Protein AF-A0A7Z9MLX8-F1 (afdb_monomer)

Radius of gyration: 16.63 Å; Cα contacts (8 Å, |Δi|>4): 179; chains: 1; bounding box: 43×39×47 Å

Secondary structure (DSSP, 8-state):
-------PPPTT-TT---S--SS--TTEEEEETTS-TT--TT--EEEETTEEEE--TT-SS-TT--EEEEESS--SS----------S-PPTT--GGGTTEEEEEESPPPGGGS-TT--S-SSEEEEEE---SSSPPP-

Structure (mmCIF, N/CA/C/O backbone):
data_AF-A0A7Z9MLX8-F1
#
_entry.id   AF-A0A7Z9MLX8-F1
#
loop_
_atom_site.group_PDB
_atom_site.id
_atom_site.type_symbol
_atom_site.label_atom_id
_atom_site.label_alt_id
_atom_site.label_comp_id
_atom_site.label_asym_id
_atom_site.label_entity_id
_atom_site.label_seq_id
_atom_site.pdbx_PDB_ins_code
_atom_site.Cartn_x
_atom_site.Cartn_y
_atom_site.Cartn_z
_atom_site.occupancy
_atom_site.B_iso_or_equiv
_atom_site.auth_seq_id
_atom_site.auth_comp_id
_atom_site.auth_asym_id
_atom_site.auth_atom_id
_atom_site.pdbx_PDB_model_num
ATOM 1 N N . MET A 1 1 ? -28.981 5.976 -17.466 1.00 34.69 1 MET A N 1
ATOM 2 C CA . MET A 1 1 ? -28.708 4.598 -17.919 1.00 34.69 1 MET A CA 1
ATOM 3 C C . MET A 1 1 ? -27.547 4.695 -18.892 1.00 34.69 1 MET A C 1
ATOM 5 O O . MET A 1 1 ? -27.720 5.277 -19.951 1.00 34.69 1 MET A O 1
ATOM 9 N N . MET A 1 2 ? -26.352 4.289 -18.472 1.00 27.45 2 MET A N 1
ATOM 10 C CA . MET A 1 2 ? -25.126 4.367 -19.269 1.00 27.45 2 MET A CA 1
ATOM 11 C C . MET A 1 2 ? -24.336 3.101 -18.940 1.00 27.45 2 MET A C 1
ATOM 13 O O . MET A 1 2 ? -24.029 2.859 -17.776 1.00 27.45 2 MET A O 1
ATOM 17 N N . GLN A 1 3 ? -24.147 2.245 -19.940 1.00 37.12 3 GLN A N 1
ATOM 18 C CA . GLN A 1 3 ? -23.279 1.073 -19.862 1.00 37.12 3 GLN A CA 1
ATOM 19 C C . GLN A 1 3 ? -21.846 1.529 -20.127 1.00 37.12 3 GLN A C 1
ATOM 21 O O . GLN A 1 3 ? -21.617 2.292 -21.065 1.00 37.12 3 GLN A O 1
ATOM 26 N N . LEU A 1 4 ? -20.895 1.041 -19.333 1.00 35.72 4 LEU A N 1
ATOM 27 C CA . LEU A 1 4 ? -19.475 1.111 -19.657 1.00 35.72 4 LEU A CA 1
ATOM 28 C C . LEU A 1 4 ? -18.983 -0.310 -19.921 1.00 35.72 4 LEU A C 1
ATOM 30 O O . LEU A 1 4 ? -19.155 -1.209 -19.100 1.00 35.72 4 LEU A O 1
ATOM 34 N N . SER A 1 5 ? -18.459 -0.485 -21.131 1.00 47.09 5 SER A N 1
ATOM 35 C CA . SER A 1 5 ? -17.775 -1.680 -21.612 1.00 47.09 5 SER A CA 1
ATOM 36 C C . SER A 1 5 ? -16.341 -1.686 -21.093 1.00 47.09 5 SER A C 1
ATOM 38 O O . SER A 1 5 ? -15.740 -0.623 -20.950 1.00 47.09 5 SER A O 1
ATOM 40 N N . SER A 1 6 ? -15.785 -2.880 -20.887 1.00 47.84 6 SER A N 1
ATOM 41 C CA . SER A 1 6 ? -14.347 -3.089 -20.722 1.00 47.84 6 SER A CA 1
ATOM 42 C C . SER A 1 6 ? -13.594 -2.448 -21.887 1.00 47.84 6 SER A C 1
ATOM 44 O O . SER A 1 6 ? -13.893 -2.742 -23.051 1.00 47.84 6 SER A O 1
ATOM 46 N N . THR A 1 7 ? -12.625 -1.593 -21.591 1.00 48.12 7 THR A N 1
ATOM 47 C CA . THR A 1 7 ? -11.626 -1.147 -22.558 1.00 48.12 7 THR A CA 1
ATOM 48 C C . THR A 1 7 ? -10.742 -2.346 -22.897 1.00 48.12 7 THR A C 1
ATOM 50 O O . THR A 1 7 ? -9.957 -2.803 -22.072 1.00 48.12 7 THR A O 1
ATOM 53 N N . MET A 1 8 ? -10.909 -2.903 -24.098 1.00 50.41 8 MET A N 1
ATOM 54 C CA . MET A 1 8 ? -9.878 -3.741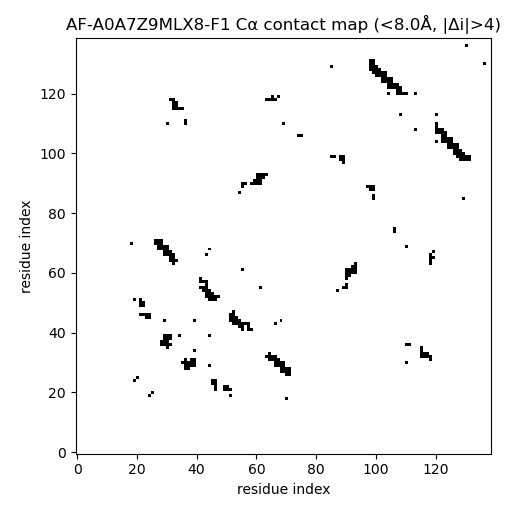 -24.707 1.00 50.41 8 MET A CA 1
ATOM 55 C C . MET A 1 8 ? -8.801 -2.795 -25.235 1.00 50.41 8 MET A C 1
ATOM 57 O O . MET A 1 8 ? -9.098 -1.960 -26.090 1.00 50.41 8 MET A O 1
ATOM 61 N N . LEU A 1 9 ? -7.589 -2.896 -24.688 1.00 50.41 9 LEU A N 1
ATOM 62 C CA . LEU A 1 9 ? -6.418 -2.164 -25.172 1.00 50.41 9 LEU A CA 1
ATOM 63 C C . LEU A 1 9 ? -6.183 -2.529 -26.648 1.00 50.41 9 LEU A C 1
ATOM 65 O O . LEU A 1 9 ? -6.275 -3.699 -27.031 1.00 50.41 9 LEU A O 1
ATOM 69 N N . SER A 1 10 ? -5.975 -1.517 -27.491 1.00 45.84 10 SER A N 1
ATOM 70 C CA . SER A 1 10 ? -5.737 -1.690 -28.926 1.00 45.84 10 SER A CA 1
ATOM 71 C C . SER A 1 10 ? -4.317 -2.206 -29.200 1.00 45.84 10 SER A C 1
ATOM 73 O O . SER A 1 10 ? -3.411 -1.870 -28.443 1.00 45.84 10 SER A O 1
ATOM 75 N N . PRO A 1 11 ? -4.080 -2.954 -30.294 1.00 46.84 11 PRO A N 1
ATOM 76 C CA . PRO A 1 11 ? -2.852 -3.731 -30.522 1.00 46.84 11 PRO A CA 1
ATOM 77 C C . PRO A 1 11 ? -1.599 -2.912 -30.901 1.00 46.84 11 PRO A C 1
ATOM 79 O O . PRO A 1 11 ? -0.682 -3.476 -31.479 1.00 46.84 11 PRO A O 1
ATOM 82 N N . ASP A 1 12 ? -1.571 -1.608 -30.610 1.00 53.16 12 ASP A N 1
ATOM 83 C CA . ASP A 1 12 ? -0.445 -0.696 -30.882 1.00 53.16 12 ASP A CA 1
ATOM 84 C C . ASP A 1 12 ? 0.202 -0.154 -29.571 1.00 53.16 12 ASP A C 1
ATOM 86 O O . ASP A 1 12 ? 0.971 0.805 -29.602 1.00 53.16 12 ASP A O 1
ATOM 90 N N . GLU A 1 13 ? -0.100 -0.747 -28.403 1.00 58.66 13 GLU A N 1
ATOM 91 C CA . GLU A 1 13 ? 0.437 -0.391 -27.066 1.00 58.66 13 GLU A CA 1
ATOM 92 C C . GLU A 1 13 ? 1.388 -1.476 -26.500 1.00 58.66 13 GLU A C 1
ATOM 94 O O . GLU A 1 13 ? 1.265 -1.903 -25.352 1.00 58.66 13 GLU A O 1
ATOM 99 N N . ASP A 1 14 ? 2.325 -1.949 -27.322 1.00 60.06 14 ASP A N 1
ATOM 100 C CA . ASP A 1 14 ? 3.034 -3.241 -27.204 1.00 60.06 14 ASP A CA 1
ATOM 101 C C . ASP A 1 14 ? 3.863 -3.558 -25.927 1.00 60.06 14 ASP A C 1
ATOM 103 O O . ASP A 1 14 ? 4.397 -4.660 -25.845 1.00 60.06 14 ASP A O 1
ATOM 107 N N . ASP A 1 15 ? 3.947 -2.706 -24.897 1.00 83.44 15 ASP A N 1
ATOM 108 C CA . ASP A 1 15 ? 4.813 -2.959 -23.719 1.00 83.44 15 ASP A CA 1
ATOM 109 C C . ASP A 1 15 ? 4.133 -2.820 -22.335 1.00 83.44 15 ASP A C 1
ATOM 111 O O . ASP A 1 15 ? 4.798 -2.955 -21.301 1.00 83.44 15 ASP A O 1
ATOM 115 N N . TRP A 1 16 ? 2.819 -2.570 -22.252 1.00 92.06 16 TRP A N 1
ATOM 116 C CA . TRP A 1 16 ? 2.139 -2.496 -20.949 1.00 92.06 16 TRP A CA 1
ATOM 117 C C . TRP A 1 16 ? 1.788 -3.881 -20.399 1.00 92.06 16 TRP A C 1
ATOM 119 O O . TRP A 1 16 ? 1.087 -4.667 -21.033 1.00 92.06 16 TRP A O 1
ATOM 129 N N . ILE A 1 17 ? 2.201 -4.150 -19.158 1.00 92.94 17 ILE A N 1
ATOM 130 C CA . ILE A 1 17 ? 1.760 -5.321 -18.394 1.00 92.94 17 ILE A CA 1
ATOM 131 C C . ILE A 1 17 ? 0.735 -4.913 -17.336 1.00 92.94 17 ILE A C 1
ATOM 133 O O . ILE A 1 17 ? 0.917 -3.940 -16.601 1.00 92.94 17 ILE A O 1
ATOM 137 N N . ALA A 1 18 ? -0.351 -5.676 -17.231 1.00 94.06 18 ALA A N 1
ATOM 138 C CA . ALA A 1 18 ? -1.321 -5.494 -16.162 1.00 94.06 18 ALA A CA 1
ATOM 139 C C . ALA A 1 18 ? -0.784 -6.123 -14.867 1.00 94.06 18 ALA A C 1
ATOM 141 O O . ALA A 1 18 ? -0.649 -7.341 -14.781 1.00 94.06 18 ALA A O 1
ATOM 142 N N . LEU A 1 19 ? -0.498 -5.297 -13.856 1.00 96.44 19 LEU A N 1
ATOM 143 C CA . LEU A 1 19 ? -0.062 -5.783 -12.536 1.00 96.44 19 LEU A CA 1
ATOM 144 C C . LEU A 1 19 ? -1.226 -6.343 -11.703 1.00 96.44 19 LEU A C 1
ATOM 146 O O . LEU A 1 19 ? -1.036 -7.195 -10.839 1.00 96.44 19 LEU A O 1
ATOM 150 N N . PHE A 1 20 ? -2.444 -5.859 -11.943 1.00 97.56 20 PHE A N 1
ATOM 151 C CA . PHE A 1 20 ? -3.649 -6.329 -11.270 1.00 97.56 20 PHE A CA 1
ATOM 152 C C . PHE A 1 20 ? -4.582 -6.999 -12.278 1.00 97.56 20 PHE A C 1
ATOM 154 O O . PHE A 1 20 ? -4.881 -6.436 -13.329 1.00 97.56 20 PHE A O 1
ATOM 161 N N . ASN A 1 21 ? -5.038 -8.207 -11.948 1.00 96.75 21 ASN A N 1
ATOM 162 C CA . ASN A 1 21 ? -5.833 -9.045 -12.847 1.00 96.75 21 ASN A CA 1
ATOM 163 C C . ASN A 1 21 ? -7.341 -8.729 -12.821 1.00 96.75 21 ASN A C 1
ATOM 165 O O . ASN A 1 21 ? -8.087 -9.266 -13.638 1.00 96.75 21 ASN A O 1
ATOM 169 N N . GLY A 1 22 ? -7.802 -7.878 -11.897 1.00 96.75 22 GLY A N 1
ATOM 170 C CA . GLY A 1 22 ? -9.216 -7.527 -11.764 1.00 96.75 22 GLY A CA 1
ATOM 171 C C . GLY A 1 22 ? -10.081 -8.571 -11.050 1.00 96.75 22 GLY A C 1
ATOM 172 O O . GLY A 1 22 ? -11.286 -8.363 -10.945 1.00 96.75 22 GLY A O 1
ATOM 173 N N . SER A 1 23 ? -9.525 -9.680 -10.558 1.00 97.75 23 SER A N 1
ATOM 174 C CA . SER A 1 23 ? -10.288 -10.759 -9.911 1.00 97.75 23 SER A CA 1
ATOM 175 C C . SER A 1 23 ? -9.848 -11.052 -8.484 1.00 97.75 23 SER A C 1
ATOM 177 O O . SER A 1 23 ? -10.692 -11.324 -7.633 1.00 97.75 23 SER A O 1
ATOM 179 N N . ASP A 1 24 ? -8.548 -11.001 -8.213 1.00 98.12 24 ASP A N 1
ATOM 180 C CA . ASP A 1 24 ? -7.966 -11.409 -6.939 1.00 98.12 24 ASP A CA 1
ATOM 181 C C . ASP A 1 24 ? -6.579 -10.781 -6.727 1.00 98.12 24 ASP A C 1
ATOM 183 O O . ASP A 1 24 ? -6.080 -10.011 -7.543 1.00 98.12 24 ASP A O 1
ATOM 187 N N . LEU A 1 25 ? -5.957 -11.098 -5.593 1.00 98.19 25 LEU A N 1
ATOM 188 C CA . LEU A 1 25 ? -4.643 -10.588 -5.207 1.00 98.19 25 LEU A CA 1
ATOM 189 C C . LEU A 1 25 ? -3.497 -11.528 -5.619 1.00 98.19 25 LEU A C 1
ATOM 191 O O . LEU A 1 25 ? -2.434 -11.507 -5.006 1.00 98.19 25 LEU A O 1
ATOM 195 N N . THR A 1 26 ? -3.678 -12.378 -6.636 1.00 98.12 26 THR A N 1
ATOM 196 C CA . THR A 1 26 ? -2.582 -13.222 -7.136 1.00 98.12 26 THR A CA 1
ATOM 197 C C . THR A 1 26 ? -1.410 -12.346 -7.575 1.00 98.12 26 THR A C 1
ATOM 199 O O . THR A 1 26 ? -1.580 -11.413 -8.355 1.00 98.12 26 THR A O 1
ATOM 202 N N . GLY A 1 27 ? -0.211 -12.653 -7.072 1.00 97.50 27 GLY A N 1
ATOM 203 C CA . GLY A 1 27 ? 0.988 -11.844 -7.311 1.00 97.50 27 GLY A CA 1
ATOM 204 C C . GLY A 1 27 ? 1.140 -10.650 -6.365 1.00 97.50 27 GLY A C 1
ATOM 205 O O . GLY A 1 27 ? 2.078 -9.878 -6.534 1.00 97.50 27 GLY A O 1
ATOM 206 N N . TRP A 1 28 ? 0.268 -10.512 -5.364 1.00 98.62 28 TRP A N 1
ATOM 207 C CA . TRP A 1 28 ? 0.340 -9.466 -4.352 1.00 98.62 28 TRP A CA 1
ATOM 208 C C . TRP A 1 28 ? 0.459 -10.059 -2.946 1.00 98.62 28 TRP A C 1
ATOM 210 O O . TRP A 1 28 ? -0.239 -11.010 -2.599 1.00 98.62 28 TRP A O 1
ATOM 220 N N . THR A 1 29 ? 1.322 -9.471 -2.120 1.00 98.69 29 THR A N 1
ATOM 221 C CA . THR A 1 29 ? 1.567 -9.919 -0.743 1.00 98.69 29 THR A CA 1
ATOM 222 C C . THR A 1 29 ? 1.342 -8.767 0.233 1.00 98.69 29 THR A C 1
ATOM 224 O O . THR A 1 29 ? 2.044 -7.753 0.136 1.00 98.69 29 THR A O 1
ATOM 227 N N . PRO A 1 30 ? 0.405 -8.889 1.189 1.00 98.56 30 PRO A N 1
ATOM 228 C CA . PRO A 1 30 ? 0.214 -7.872 2.212 1.00 98.56 30 PRO A CA 1
ATOM 229 C C . PRO A 1 30 ? 1.339 -7.914 3.249 1.00 98.56 30 PRO A C 1
ATOM 231 O O . PRO A 1 30 ? 1.804 -8.977 3.660 1.00 98.56 30 PRO A O 1
ATOM 234 N N . LYS A 1 31 ? 1.753 -6.740 3.716 1.00 98.56 31 LYS A N 1
ATOM 235 C CA . LYS A 1 31 ? 2.559 -6.553 4.920 1.00 98.56 31 LYS A CA 1
ATOM 236 C C . LYS A 1 31 ? 1.890 -5.485 5.769 1.00 98.56 31 LYS A C 1
ATOM 238 O O . LYS A 1 31 ? 1.907 -4.307 5.422 1.00 98.56 31 LYS A O 1
ATOM 243 N N . ILE A 1 32 ? 1.334 -5.909 6.896 1.00 98.62 32 ILE A N 1
ATOM 244 C CA . ILE A 1 32 ? 0.703 -5.019 7.870 1.00 98.62 32 ILE A CA 1
ATOM 245 C C . ILE A 1 32 ? 1.568 -5.000 9.124 1.00 98.62 32 ILE A C 1
ATOM 247 O O . ILE A 1 32 ? 2.099 -6.035 9.544 1.00 98.62 32 ILE A O 1
ATOM 251 N N . ARG A 1 33 ? 1.760 -3.824 9.719 1.00 98.25 33 ARG A N 1
ATOM 252 C CA . ARG A 1 33 ? 2.462 -3.700 10.999 1.00 98.25 33 ARG A CA 1
ATOM 253 C C . ARG A 1 33 ? 1.826 -4.610 12.058 1.00 98.25 33 ARG A C 1
ATOM 255 O O . ARG A 1 33 ? 0.601 -4.667 12.183 1.00 98.25 33 ARG A O 1
ATOM 262 N N . GLY A 1 34 ? 2.658 -5.340 12.795 1.00 97.94 34 GLY A N 1
ATOM 263 C CA . GLY A 1 34 ? 2.229 -6.266 13.844 1.00 97.94 34 GLY A CA 1
ATOM 264 C C . GLY A 1 34 ? 1.661 -7.600 13.345 1.00 97.94 34 GLY A C 1
ATOM 265 O O . GLY A 1 34 ? 1.233 -8.400 14.169 1.00 97.94 34 GLY A O 1
ATOM 266 N N . ASN A 1 35 ? 1.661 -7.854 12.031 1.00 98.19 35 ASN A N 1
ATOM 267 C CA . ASN A 1 35 ? 1.239 -9.124 11.429 1.00 98.19 35 ASN A CA 1
ATOM 268 C C . ASN A 1 35 ? 2.393 -9.751 10.633 1.00 98.19 35 ASN A C 1
ATOM 270 O O . ASN A 1 35 ? 3.278 -9.034 10.127 1.00 98.19 35 ASN A O 1
ATOM 274 N N . GLU A 1 36 ? 2.390 -11.083 10.522 1.00 98.44 36 GLU A N 1
ATOM 275 C CA . GLU A 1 36 ? 3.370 -11.791 9.698 1.00 98.44 36 GLU A CA 1
ATOM 276 C C . GLU A 1 36 ? 3.206 -11.419 8.213 1.00 98.44 36 GLU A C 1
ATOM 278 O O . GLU A 1 36 ? 2.175 -10.904 7.772 1.00 98.44 36 GLU A O 1
ATOM 283 N N . LEU A 1 37 ? 4.260 -11.617 7.417 1.00 98.50 37 LEU A N 1
ATOM 284 C CA . LEU A 1 37 ? 4.198 -11.326 5.986 1.00 98.50 37 LEU A CA 1
ATOM 285 C C . LEU A 1 37 ? 3.159 -12.230 5.309 1.00 98.50 37 LEU A C 1
ATOM 287 O O . LEU A 1 37 ? 3.224 -13.449 5.436 1.00 98.50 37 LEU A O 1
ATOM 291 N N . GLY A 1 38 ? 2.245 -11.634 4.547 1.00 98.44 38 GLY A N 1
ATOM 292 C CA . GLY A 1 38 ? 1.153 -12.344 3.887 1.00 98.44 38 GLY A CA 1
ATOM 293 C C . GLY A 1 38 ? -0.136 -12.420 4.708 1.00 98.44 38 GLY A C 1
ATOM 294 O O . GLY A 1 38 ? -1.162 -12.815 4.160 1.00 98.44 38 GLY A O 1
ATOM 295 N N . GLU A 1 39 ? -0.124 -12.006 5.977 1.00 98.50 39 GLU A N 1
ATOM 296 C CA . GLU A 1 39 ? -1.324 -11.989 6.811 1.00 98.50 39 GLU A CA 1
ATOM 297 C C . GLU A 1 39 ? -2.094 -10.668 6.690 1.00 98.50 39 GLU A C 1
ATOM 299 O O . GLU A 1 39 ? -1.549 -9.578 6.880 1.00 98.50 39 GLU A O 1
ATOM 304 N N . ASP A 1 40 ? -3.395 -10.783 6.420 1.00 98.25 40 ASP A N 1
ATOM 305 C CA . ASP A 1 40 ? -4.350 -9.673 6.421 1.00 98.25 40 ASP A CA 1
ATOM 306 C C . ASP A 1 40 ? -5.674 -10.096 7.088 1.00 98.25 40 ASP A C 1
ATOM 308 O O . ASP A 1 40 ? -6.680 -10.331 6.413 1.00 98.25 40 ASP A O 1
ATOM 312 N N . PRO A 1 41 ? -5.695 -10.249 8.426 1.00 96.69 41 PRO A N 1
ATOM 313 C CA . PRO A 1 41 ? -6.876 -10.736 9.142 1.00 96.69 41 PRO A CA 1
ATOM 314 C C . PRO A 1 41 ? -8.060 -9.761 9.091 1.00 96.69 41 PRO A C 1
ATOM 316 O O . PRO A 1 41 ? -9.201 -10.174 9.292 1.00 96.69 41 PRO A O 1
ATOM 319 N N . GLY A 1 42 ? -7.800 -8.476 8.834 1.00 96.19 42 GLY A N 1
ATOM 320 C CA . GLY A 1 42 ? -8.835 -7.459 8.695 1.00 96.19 42 GLY A CA 1
ATOM 321 C C . GLY A 1 42 ? -9.409 -7.361 7.282 1.00 96.19 42 GLY A C 1
ATOM 322 O O . GLY A 1 42 ? -10.417 -6.687 7.096 1.00 96.19 42 GLY A O 1
ATOM 323 N N . GLY A 1 43 ? -8.817 -8.011 6.278 1.00 97.44 43 GLY A N 1
ATOM 324 C CA . GLY A 1 43 ? -9.213 -7.789 4.885 1.00 97.44 43 GLY A CA 1
ATOM 325 C C . GLY A 1 43 ? -8.988 -6.335 4.458 1.00 97.44 43 GLY A C 1
ATOM 326 O O . GLY A 1 43 ? -9.832 -5.743 3.776 1.00 97.44 43 GLY A O 1
ATOM 327 N N . THR A 1 44 ? -7.865 -5.765 4.903 1.00 98.00 44 THR A N 1
ATOM 328 C CA . THR A 1 44 ? -7.395 -4.427 4.535 1.00 98.00 44 THR A CA 1
ATOM 329 C C . THR A 1 44 ? -7.312 -4.286 3.027 1.00 98.00 44 THR A C 1
ATOM 331 O O . THR A 1 44 ? -7.756 -3.284 2.473 1.00 98.00 44 THR A O 1
ATOM 334 N N . PHE A 1 45 ? -6.765 -5.307 2.367 1.00 98.50 45 PHE A N 1
ATOM 335 C CA . PHE A 1 45 ? -6.627 -5.412 0.926 1.00 98.50 45 PHE A CA 1
ATOM 336 C C . PHE A 1 45 ? -7.607 -6.445 0.392 1.00 98.50 45 PHE A C 1
ATOM 338 O O . PHE A 1 45 ? -7.626 -7.603 0.806 1.00 98.50 45 PHE A O 1
ATOM 345 N N . ARG A 1 46 ? -8.423 -6.036 -0.574 1.00 98.00 46 ARG A N 1
ATOM 346 C CA . ARG A 1 46 ? -9.460 -6.895 -1.148 1.00 98.00 46 ARG A CA 1
ATOM 347 C C . ARG A 1 46 ? -9.796 -6.486 -2.570 1.00 98.00 46 ARG A C 1
ATOM 349 O O . ARG A 1 46 ? -9.433 -5.402 -3.020 1.00 98.00 46 ARG A O 1
ATOM 356 N N . VAL A 1 47 ? -10.509 -7.357 -3.277 1.00 98.06 47 VAL A N 1
ATOM 357 C CA . VAL A 1 47 ? -11.041 -7.055 -4.608 1.00 98.06 47 VAL A CA 1
ATOM 358 C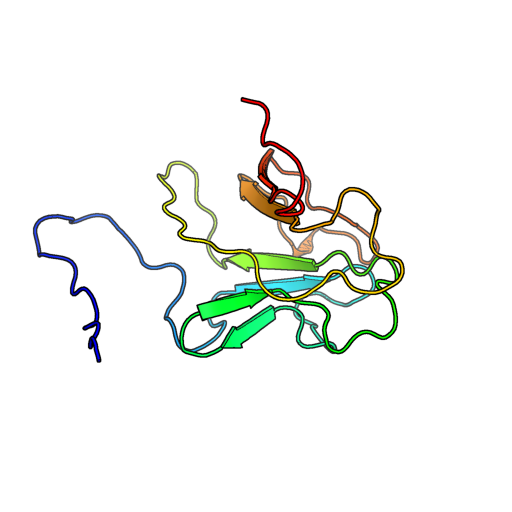 C . VAL A 1 47 ? -12.544 -6.854 -4.516 1.00 98.06 47 VAL A C 1
ATOM 360 O O . VAL A 1 47 ? -13.278 -7.763 -4.134 1.00 98.06 47 VAL A O 1
ATOM 363 N N . GLU A 1 48 ? -13.010 -5.666 -4.893 1.00 96.81 48 GLU A N 1
ATOM 364 C CA . GLU A 1 48 ? -14.428 -5.310 -4.899 1.00 96.81 48 GLU A CA 1
ATOM 365 C C . GLU A 1 48 ? -14.826 -4.779 -6.270 1.00 96.81 48 GLU A C 1
ATOM 367 O O . GLU A 1 48 ? -14.264 -3.806 -6.766 1.00 96.81 48 GLU A O 1
ATOM 372 N N . SER A 1 49 ? -15.820 -5.412 -6.900 1.00 95.94 49 SER A N 1
ATOM 373 C CA . SER A 1 49 ? -16.309 -5.018 -8.233 1.00 95.94 49 SER A CA 1
ATOM 374 C C . SER A 1 49 ? -15.194 -4.881 -9.285 1.00 95.94 49 SER A C 1
ATOM 376 O O . SER A 1 49 ? -15.241 -3.996 -10.136 1.00 95.94 49 SER A O 1
ATOM 378 N N . GLY A 1 50 ? -14.182 -5.749 -9.206 1.00 97.06 50 GLY A N 1
ATOM 379 C CA . GLY A 1 50 ? -13.033 -5.754 -10.109 1.00 97.06 50 GLY A CA 1
ATOM 380 C C . GLY A 1 50 ? -11.966 -4.696 -9.821 1.00 97.06 50 GLY A C 1
ATOM 381 O O . GLY A 1 50 ? -11.117 -4.452 -10.671 1.00 97.06 50 GLY A O 1
ATOM 382 N N . LEU A 1 51 ? -12.001 -4.063 -8.644 1.00 97.56 51 LEU A N 1
ATOM 383 C CA . LEU A 1 51 ? -11.037 -3.052 -8.216 1.00 97.56 51 LEU A CA 1
ATOM 384 C C . LEU A 1 51 ? -10.254 -3.531 -6.995 1.00 97.56 51 LEU A C 1
ATOM 386 O O . LEU A 1 51 ?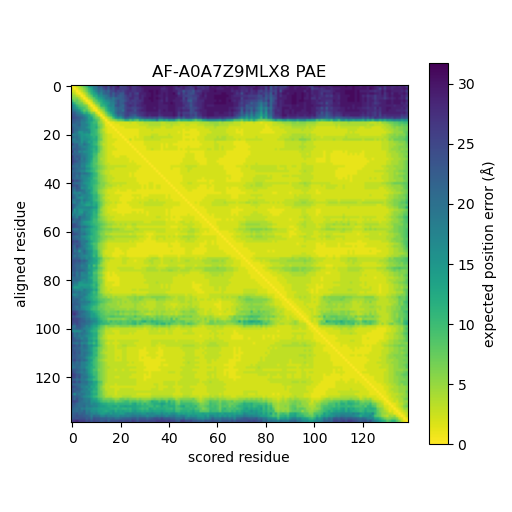 -10.847 -4.018 -6.030 1.00 97.56 51 LEU A O 1
ATOM 390 N N . LEU A 1 52 ? -8.940 -3.310 -7.010 1.00 98.25 52 LEU A N 1
ATOM 391 C CA . LEU A 1 52 ? -8.115 -3.392 -5.812 1.00 98.25 52 LEU A CA 1
ATOM 392 C C . LEU A 1 52 ? -8.562 -2.301 -4.832 1.00 98.25 52 LEU A C 1
ATOM 394 O O . LEU A 1 52 ? -8.506 -1.113 -5.145 1.00 98.25 52 LEU A O 1
ATOM 398 N N . THR A 1 53 ? -9.029 -2.715 -3.663 1.00 97.81 53 THR A N 1
ATOM 399 C CA . THR A 1 53 ? -9.605 -1.841 -2.645 1.00 97.81 53 THR A CA 1
ATOM 400 C C . THR A 1 53 ? -8.808 -1.965 -1.357 1.00 97.81 53 THR A C 1
ATOM 402 O O . THR A 1 53 ? -8.502 -3.074 -0.915 1.00 97.81 53 THR A O 1
ATOM 405 N N . VAL A 1 54 ? -8.476 -0.811 -0.775 1.00 97.25 54 VAL A N 1
ATOM 406 C CA . VAL A 1 54 ? -7.762 -0.688 0.497 1.00 97.25 54 VAL A CA 1
ATOM 407 C C . VAL A 1 54 ? -8.670 0.033 1.482 1.00 97.25 54 VAL A C 1
ATOM 409 O O . VAL A 1 54 ? -9.132 1.136 1.183 1.00 97.25 54 VAL A O 1
ATOM 412 N N . GLY A 1 55 ? -8.926 -0.563 2.641 1.00 95.50 55 GLY A N 1
ATOM 413 C CA . GLY A 1 55 ? -9.787 0.046 3.648 1.00 95.50 55 GLY A CA 1
ATOM 414 C C . GLY A 1 55 ? -9.744 -0.678 4.987 1.00 95.50 55 GLY A C 1
ATOM 415 O O . GLY A 1 55 ? -9.367 -1.838 5.063 1.00 95.50 55 GLY A O 1
ATOM 416 N N . TYR A 1 56 ? -10.121 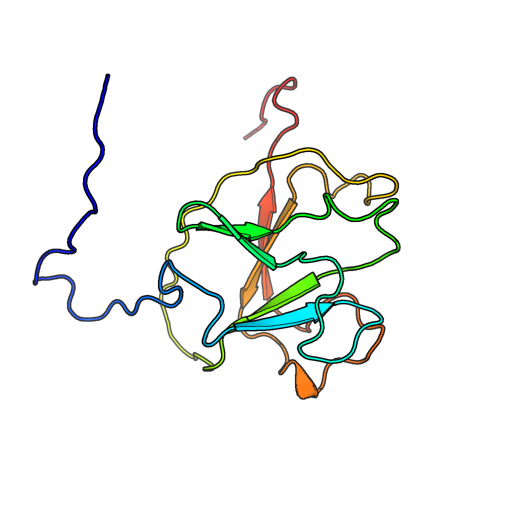0.029 6.050 1.00 95.94 56 TYR A N 1
ATOM 417 C CA . TYR A 1 56 ? -10.066 -0.454 7.434 1.00 95.94 56 TYR A CA 1
ATOM 418 C C . TYR A 1 56 ? -11.471 -0.616 8.035 1.00 95.94 56 TYR A C 1
ATOM 420 O O . TYR A 1 56 ? -11.672 -0.441 9.230 1.00 95.94 56 TYR A O 1
ATOM 428 N N . GLU A 1 57 ? -12.477 -0.926 7.218 1.00 94.19 57 GLU A N 1
ATOM 429 C CA . GLU A 1 57 ? -13.887 -0.971 7.637 1.00 94.19 57 GLU A CA 1
ATOM 430 C C . GLU A 1 57 ? -14.195 -2.077 8.660 1.00 94.19 57 GLU A C 1
ATOM 432 O O . GLU A 1 57 ? -15.200 -2.011 9.364 1.00 94.19 57 GLU A O 1
ATOM 437 N N . SER A 1 58 ? -13.342 -3.096 8.744 1.00 94.31 58 SER A N 1
ATOM 438 C CA . SER A 1 58 ? -13.423 -4.193 9.716 1.00 94.31 58 SER A CA 1
ATOM 439 C C . SER A 1 58 ? -12.721 -3.891 11.048 1.00 94.31 58 SER A C 1
ATOM 441 O O . SER A 1 58 ? -12.769 -4.715 11.962 1.00 94.31 58 SER A O 1
ATOM 443 N N . TYR A 1 59 ? -12.062 -2.736 11.162 1.00 95.25 59 TYR A N 1
ATOM 444 C CA . TYR A 1 59 ? -11.259 -2.352 12.317 1.00 95.25 59 TYR A CA 1
ATOM 445 C C . TYR A 1 59 ? -12.078 -1.454 13.249 1.00 95.25 59 TYR A C 1
ATOM 447 O O . TYR A 1 59 ? -12.711 -0.497 12.809 1.00 95.25 59 TYR A O 1
ATOM 455 N N . GLU A 1 60 ? -12.031 -1.723 14.557 1.00 94.88 60 GLU A N 1
ATOM 456 C CA . GLU A 1 60 ? -12.635 -0.825 15.555 1.00 94.88 60 GLU A CA 1
ATOM 457 C C . GLU A 1 60 ? -11.850 0.493 15.666 1.00 94.88 60 GLU A C 1
ATOM 459 O O . GLU A 1 60 ? -12.437 1.575 15.726 1.00 94.88 60 GLU A O 1
ATOM 464 N N . THR A 1 61 ? -10.517 0.396 15.657 1.00 96.00 61 THR A N 1
ATOM 465 C CA . THR A 1 61 ? -9.570 1.519 15.649 1.00 96.00 61 THR A CA 1
ATOM 466 C C . THR A 1 61 ? -8.389 1.204 14.733 1.00 96.00 61 THR A C 1
ATOM 468 O O . THR A 1 61 ? -8.096 0.038 14.457 1.00 96.00 61 THR A O 1
ATOM 471 N N . PHE A 1 62 ? -7.683 2.236 14.262 1.00 95.31 62 PHE A N 1
ATOM 472 C CA . PHE A 1 62 ? -6.538 2.065 13.366 1.00 95.31 62 PHE A CA 1
ATOM 473 C C . PHE A 1 62 ? -5.422 1.213 13.985 1.00 95.31 62 PHE A C 1
ATOM 475 O O . PHE A 1 62 ? -4.820 0.390 13.300 1.00 95.31 62 PHE A O 1
ATOM 482 N N . GLY A 1 63 ? -5.122 1.413 15.274 1.00 95.12 63 GLY A N 1
ATOM 483 C CA . GLY A 1 63 ? -4.152 0.599 16.016 1.00 95.12 63 GLY A CA 1
ATOM 484 C C . GLY A 1 63 ? -2.754 0.537 15.387 1.00 95.12 63 GLY A C 1
ATOM 485 O O . GLY A 1 63 ? -2.100 -0.504 15.461 1.00 95.12 63 GLY A O 1
ATOM 486 N N . GLU A 1 64 ? -2.330 1.614 14.716 1.00 95.50 64 GLU A N 1
ATOM 487 C CA . GLU A 1 64 ? -1.066 1.695 13.964 1.00 95.50 64 GLU A CA 1
ATOM 488 C C . GLU A 1 64 ? -0.906 0.583 12.912 1.00 95.50 64 GLU A C 1
ATOM 490 O O . GLU A 1 64 ? 0.207 0.190 12.573 1.00 95.50 64 GLU A O 1
ATOM 495 N N . ARG A 1 65 ? -2.008 0.038 12.383 1.00 96.25 65 ARG A N 1
ATOM 496 C CA . ARG A 1 65 ? -1.994 -1.064 11.410 1.00 96.25 65 ARG A CA 1
ATOM 497 C C . ARG A 1 65 ? -1.640 -0.574 10.009 1.00 96.25 65 ARG A C 1
ATOM 499 O O . ARG A 1 65 ? -2.381 -0.813 9.070 1.00 96.25 65 ARG A O 1
ATOM 506 N N . PHE A 1 66 ? -0.497 0.092 9.858 1.00 97.44 66 PHE A N 1
ATOM 507 C CA . PHE A 1 66 ? 0.015 0.521 8.559 1.00 97.44 66 PHE A CA 1
ATOM 508 C C . PHE A 1 66 ? 0.172 -0.691 7.632 1.00 97.44 66 PHE A C 1
ATOM 510 O O . PHE A 1 66 ? 0.954 -1.605 7.910 1.00 97.44 66 PHE A O 1
ATOM 517 N N . GLY A 1 67 ? -0.625 -0.710 6.565 1.00 97.69 67 GLY A N 1
ATOM 518 C CA . GLY A 1 67 ? -0.656 -1.773 5.570 1.00 97.69 67 GLY A CA 1
ATOM 519 C C . GLY A 1 67 ? 0.012 -1.363 4.264 1.00 97.69 67 GLY A C 1
ATOM 520 O O . GLY A 1 67 ? -0.261 -0.291 3.730 1.00 97.69 67 GLY A O 1
ATOM 521 N N . HIS A 1 68 ? 0.822 -2.268 3.718 1.00 98.44 68 HIS A N 1
ATOM 522 C CA . HIS A 1 68 ? 1.450 -2.165 2.400 1.00 98.44 68 HIS A CA 1
ATOM 523 C C . HIS A 1 68 ? 1.150 -3.421 1.592 1.00 98.44 68 HIS A C 1
ATOM 525 O O . HIS A 1 68 ? 1.147 -4.521 2.145 1.00 98.44 68 HIS A O 1
ATOM 531 N N . LEU A 1 69 ? 0.943 -3.276 0.286 1.00 98.56 69 LEU A N 1
ATOM 532 C CA . LEU A 1 69 ? 0.708 -4.399 -0.617 1.00 98.56 69 LEU A CA 1
ATOM 533 C C . LEU A 1 69 ? 1.813 -4.448 -1.672 1.00 98.56 69 LEU A C 1
ATOM 535 O O . LEU A 1 69 ? 1.977 -3.517 -2.458 1.00 98.56 69 LEU A O 1
ATOM 539 N N . PHE A 1 70 ? 2.581 -5.534 -1.675 1.00 98.50 70 PHE A N 1
ATOM 540 C CA . PHE A 1 70 ? 3.750 -5.694 -2.535 1.00 98.50 70 PHE A CA 1
ATOM 541 C C . PHE A 1 70 ? 3.414 -6.532 -3.757 1.00 98.50 70 PHE A C 1
ATOM 543 O O . PHE A 1 70 ? 2.928 -7.648 -3.603 1.00 98.50 70 PHE A O 1
ATOM 550 N N . TYR A 1 71 ? 3.732 -6.031 -4.950 1.00 97.94 71 TYR A N 1
ATOM 551 C CA . TYR A 1 71 ? 3.731 -6.853 -6.157 1.00 97.94 71 TYR A CA 1
ATOM 552 C C . TYR A 1 71 ? 4.936 -7.805 -6.157 1.00 97.94 71 TYR A C 1
ATOM 554 O O . TYR A 1 71 ? 6.014 -7.448 -5.676 1.00 97.94 71 TYR A O 1
ATOM 562 N N . ALA A 1 72 ? 4.748 -9.017 -6.674 1.00 94.88 72 ALA A N 1
ATOM 563 C CA . ALA A 1 72 ? 5.712 -10.109 -6.569 1.00 94.88 72 ALA A CA 1
ATOM 564 C C . ALA A 1 72 ? 7.054 -9.812 -7.253 1.00 94.88 72 ALA A C 1
ATOM 566 O O . ALA A 1 72 ? 8.108 -10.144 -6.702 1.00 94.88 72 ALA A O 1
ATOM 567 N N . ASP A 1 73 ? 7.021 -9.182 -8.429 1.00 94.69 73 ASP A N 1
ATOM 568 C CA . ASP A 1 73 ? 8.220 -8.971 -9.236 1.00 94.69 73 ASP A CA 1
ATOM 569 C C . ASP A 1 73 ? 8.814 -7.566 -9.042 1.00 94.69 73 ASP A C 1
ATOM 571 O O . ASP A 1 73 ? 8.098 -6.562 -9.119 1.00 94.69 73 ASP A O 1
ATOM 575 N N . PRO A 1 74 ? 10.138 -7.453 -8.830 1.00 95.06 74 PRO A N 1
ATOM 576 C CA . PRO A 1 74 ? 10.810 -6.165 -8.775 1.00 95.06 74 PRO A CA 1
ATOM 577 C C . PRO A 1 74 ? 11.060 -5.602 -10.181 1.00 95.06 74 PRO A C 1
ATOM 579 O O . PRO A 1 74 ? 11.552 -6.295 -11.072 1.00 95.06 74 PRO A O 1
ATOM 582 N N . PHE A 1 75 ? 10.845 -4.296 -10.343 1.00 95.31 75 PHE A N 1
ATOM 583 C CA . PHE A 1 75 ? 11.177 -3.553 -11.562 1.00 95.31 75 PHE A CA 1
ATOM 584 C C . PHE A 1 75 ? 12.280 -2.521 -11.300 1.00 95.31 75 PHE A C 1
ATOM 586 O O . PHE A 1 75 ? 12.397 -1.972 -10.203 1.00 95.31 75 PHE A O 1
ATOM 593 N N . SER A 1 76 ? 13.096 -2.239 -12.320 1.00 94.38 76 SER A N 1
ATOM 594 C CA . SER A 1 76 ? 14.189 -1.255 -12.231 1.00 94.38 76 SER A CA 1
ATOM 595 C C . SER A 1 76 ? 13.938 0.013 -13.049 1.00 94.38 76 SER A C 1
ATOM 597 O O . SER A 1 76 ? 14.212 1.102 -12.560 1.00 94.38 76 SER A O 1
ATOM 599 N N . HIS A 1 77 ? 13.402 -0.119 -14.265 1.00 94.62 77 HIS A N 1
ATOM 600 C CA . HIS A 1 77 ? 13.112 0.986 -15.178 1.00 94.62 77 HIS A CA 1
ATOM 601 C C . H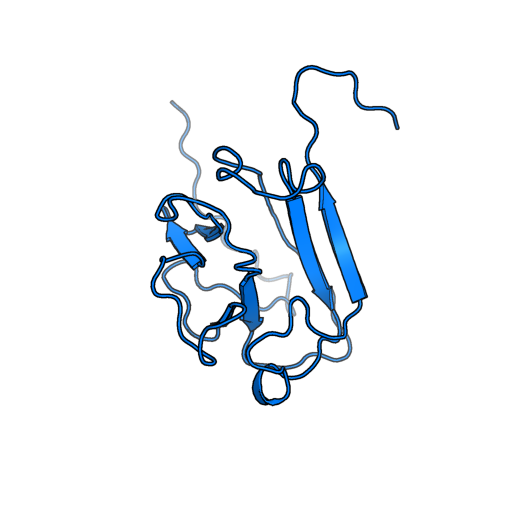IS A 1 77 ? 11.733 0.751 -15.779 1.00 94.62 77 HIS A C 1
ATOM 603 O O . HIS A 1 77 ? 11.533 -0.236 -16.483 1.00 94.62 77 HIS A O 1
ATOM 609 N N . TYR A 1 78 ? 10.779 1.610 -15.449 1.00 94.31 78 TYR A N 1
ATOM 610 C CA . TYR A 1 78 ? 9.384 1.412 -15.818 1.00 94.31 78 TYR A CA 1
ATOM 611 C C . TYR A 1 78 ? 8.641 2.740 -15.858 1.00 94.31 78 TYR A C 1
ATOM 613 O O . TYR A 1 78 ? 9.057 3.736 -15.262 1.00 94.31 78 TYR A O 1
ATOM 621 N N . GLN A 1 79 ? 7.512 2.719 -16.554 1.00 94.19 79 GLN A N 1
ATOM 622 C CA . GLN A 1 79 ? 6.439 3.680 -16.375 1.00 94.19 79 GLN A CA 1
ATOM 623 C C . GLN A 1 79 ? 5.323 2.967 -15.622 1.00 94.19 79 GLN A C 1
ATOM 625 O O . GLN A 1 79 ? 5.050 1.797 -15.881 1.00 94.19 79 GLN A O 1
ATOM 630 N N . LEU A 1 80 ? 4.707 3.658 -14.666 1.00 94.75 80 LEU A N 1
ATOM 631 C CA . LEU A 1 80 ? 3.596 3.116 -13.900 1.00 94.75 80 LEU A CA 1
ATOM 632 C C . LEU A 1 80 ? 2.356 3.967 -14.151 1.00 94.75 80 LEU A C 1
ATOM 634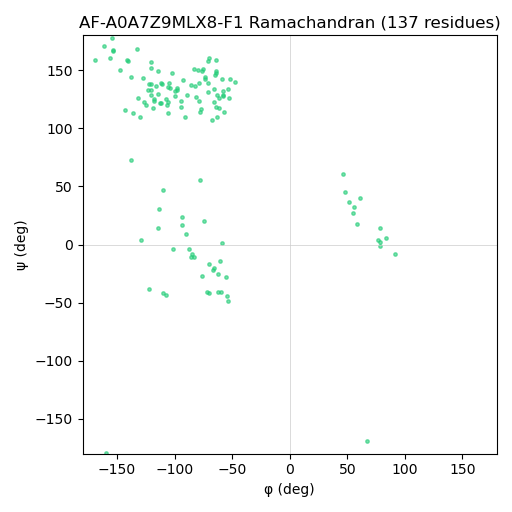 O O . LEU A 1 80 ? 2.372 5.174 -13.914 1.00 94.75 80 LEU A O 1
ATOM 638 N N . LEU A 1 81 ? 1.289 3.316 -14.604 1.00 95.12 81 LEU A N 1
ATOM 639 C CA . LEU A 1 81 ? -0.032 3.908 -14.745 1.00 95.12 81 LEU A CA 1
ATOM 640 C C . LEU A 1 81 ? -0.931 3.373 -13.628 1.00 95.12 81 LEU A C 1
ATOM 642 O O . LEU A 1 81 ? -1.105 2.163 -13.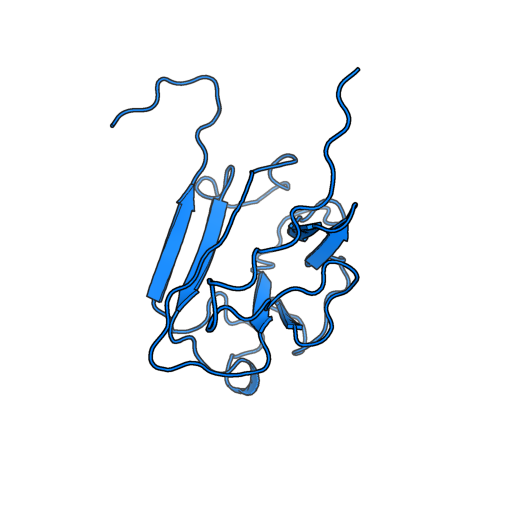495 1.00 95.12 81 LEU A O 1
ATOM 646 N N . VAL A 1 82 ? -1.498 4.279 -12.832 1.00 95.56 82 VAL A N 1
ATOM 647 C CA . VAL A 1 82 ? -2.462 3.951 -11.775 1.00 95.56 82 VAL A CA 1
ATOM 648 C C . VAL A 1 82 ? -3.653 4.886 -11.899 1.00 95.56 82 VAL A C 1
ATOM 650 O O . VAL A 1 82 ? -3.499 6.107 -11.869 1.00 95.56 82 VAL A O 1
ATOM 653 N N . GLU A 1 83 ? -4.847 4.311 -11.984 1.00 95.94 83 GLU A N 1
ATOM 654 C CA . GLU A 1 83 ? -6.099 5.034 -11.788 1.00 95.94 83 GLU A CA 1
ATOM 655 C C . GLU A 1 83 ? -6.606 4.769 -10.372 1.00 95.94 83 GLU A C 1
ATOM 657 O O . GLU A 1 83 ? -6.649 3.626 -9.918 1.00 95.94 83 GLU A O 1
ATOM 662 N N . TYR A 1 84 ? -6.982 5.827 -9.656 1.00 95.81 84 TYR A N 1
ATOM 663 C CA . TYR A 1 84 ? -7.408 5.714 -8.266 1.00 95.81 84 TYR A CA 1
ATOM 664 C C . TYR A 1 84 ? -8.577 6.644 -7.952 1.00 95.81 84 TYR A C 1
ATOM 666 O O . TYR A 1 84 ? -8.820 7.653 -8.617 1.00 95.81 84 TYR A O 1
ATOM 674 N N . ARG A 1 85 ? -9.297 6.309 -6.881 1.00 94.44 85 ARG A N 1
ATOM 675 C CA . ARG A 1 85 ? -10.291 7.170 -6.240 1.00 94.44 85 ARG A CA 1
ATOM 676 C C . ARG A 1 85 ? -10.299 6.895 -4.743 1.00 94.44 85 ARG A C 1
ATOM 678 O O 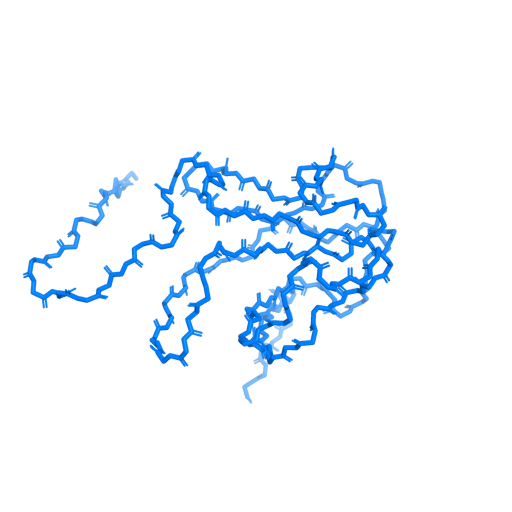. ARG A 1 85 ? -10.070 5.765 -4.327 1.00 94.44 85 ARG A O 1
ATOM 685 N N . PHE A 1 86 ? -10.629 7.906 -3.951 1.00 94.06 86 PHE A N 1
ATOM 686 C CA . PHE A 1 86 ? -10.889 7.710 -2.527 1.00 94.06 86 PHE A CA 1
ATOM 687 C C . PHE A 1 86 ? -12.341 7.298 -2.301 1.00 94.06 86 PHE A C 1
ATOM 689 O O . PHE A 1 86 ? -13.252 7.872 -2.903 1.00 94.06 86 PHE A O 1
ATOM 696 N N . ILE A 1 87 ? -12.537 6.326 -1.418 1.00 92.44 87 ILE A N 1
ATOM 697 C CA . ILE A 1 87 ? -13.838 5.826 -0.972 1.00 92.44 87 ILE A CA 1
ATOM 698 C C . ILE A 1 87 ? -13.846 5.731 0.555 1.00 92.44 87 ILE A C 1
ATOM 700 O O . ILE A 1 87 ? -12.790 5.812 1.179 1.00 92.44 87 ILE A O 1
ATOM 704 N N . GLY A 1 88 ? -15.030 5.527 1.130 1.00 89.56 88 GLY A N 1
ATOM 705 C CA . GLY A 1 88 ? -15.185 5.302 2.564 1.00 89.56 88 GLY A CA 1
ATOM 706 C C . GLY A 1 88 ? -14.850 6.521 3.424 1.00 89.56 88 GLY A C 1
ATOM 707 O O . GLY A 1 88 ? -14.689 7.639 2.931 1.00 89.56 88 GLY A O 1
ATOM 708 N N . GLU A 1 89 ? -14.767 6.264 4.724 1.00 89.12 89 GLU A N 1
ATOM 709 C CA . GLU A 1 89 ? -14.417 7.232 5.759 1.00 89.12 89 GLU A CA 1
ATOM 710 C C . GLU A 1 89 ? -13.166 6.749 6.499 1.00 89.12 89 GLU A C 1
ATOM 712 O O . GLU A 1 89 ? -12.844 5.559 6.498 1.00 89.12 89 GLU A O 1
ATOM 717 N N . GLN A 1 90 ? -12.448 7.675 7.130 1.00 89.31 90 GLN A N 1
ATOM 718 C CA . GLN A 1 90 ? -11.281 7.327 7.931 1.00 89.31 90 GLN A CA 1
ATOM 719 C C . GLN A 1 90 ? -11.700 6.509 9.163 1.00 89.31 90 GLN A C 1
ATOM 721 O O . GLN A 1 90 ? -12.645 6.872 9.863 1.00 89.31 90 GLN A O 1
ATOM 726 N N . VAL A 1 91 ? -10.979 5.420 9.439 1.00 93.56 91 VAL A N 1
ATOM 727 C CA . VAL A 1 91 ? -11.163 4.628 10.662 1.00 93.56 91 VAL A CA 1
ATOM 728 C C . VAL A 1 91 ? -10.822 5.456 11.907 1.00 93.56 91 VAL A C 1
ATOM 730 O O . VAL A 1 91 ? -9.935 6.313 11.878 1.00 93.56 91 VAL A O 1
ATOM 733 N N . THR A 1 92 ? -11.517 5.185 13.011 1.00 93.81 92 THR A N 1
ATOM 734 C CA . THR A 1 92 ? -11.262 5.802 14.319 1.00 93.81 92 THR A CA 1
ATOM 735 C C . THR A 1 92 ? -9.789 5.684 14.719 1.00 93.81 92 THR A C 1
ATOM 737 O O . THR A 1 92 ?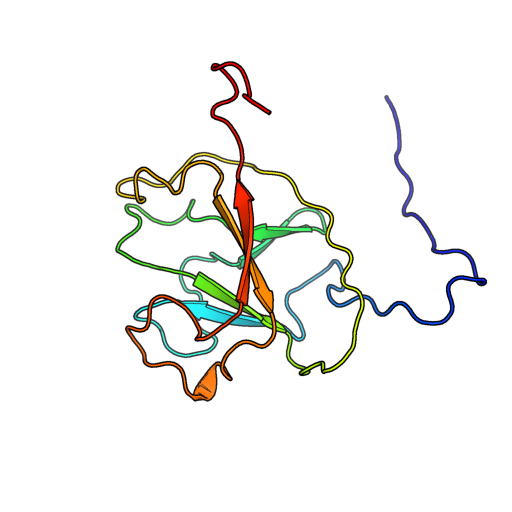 -9.152 4.660 14.468 1.00 93.81 92 THR A O 1
ATOM 740 N N . ASP A 1 93 ? -9.249 6.728 15.350 1.00 93.81 93 ASP A N 1
ATOM 741 C CA . ASP A 1 93 ? -7.840 6.841 15.764 1.00 93.81 93 ASP A CA 1
ATOM 742 C C . ASP A 1 93 ? -6.824 6.721 14.613 1.00 93.81 93 ASP A C 1
ATOM 744 O O . ASP A 1 93 ? -5.631 6.492 14.830 1.00 93.81 93 ASP A O 1
ATOM 748 N N . GLY A 1 94 ? -7.281 6.893 13.369 1.00 89.25 94 GLY A N 1
ATOM 749 C CA . GLY A 1 94 ? -6.401 7.138 12.237 1.00 89.25 94 GLY A CA 1
ATOM 750 C C . GLY A 1 94 ? -5.653 8.470 12.409 1.00 89.25 94 GLY A C 1
ATOM 751 O O . GLY A 1 94 ? -6.196 9.405 12.997 1.00 89.25 94 GLY A O 1
ATOM 752 N N . PRO A 1 95 ? -4.422 8.602 11.886 1.00 87.56 95 PRO A N 1
ATOM 753 C CA . PRO A 1 95 ? -3.673 9.850 12.003 1.00 87.56 95 PRO A CA 1
ATOM 754 C C . PRO A 1 95 ? -4.411 11.038 11.368 1.00 87.56 95 PRO A C 1
ATOM 756 O O . PRO A 1 95 ? -4.961 10.894 10.280 1.00 87.56 95 PRO A O 1
ATOM 759 N N . ASP A 1 96 ? -4.353 12.234 11.960 1.00 85.75 96 ASP A N 1
ATOM 760 C CA . ASP A 1 96 ? -5.069 13.426 11.451 1.00 85.75 96 ASP A CA 1
ATOM 761 C C . ASP A 1 96 ? -4.749 13.765 9.980 1.00 85.75 96 ASP A C 1
ATOM 763 O O . ASP A 1 96 ? -5.562 14.334 9.253 1.00 85.75 96 ASP A O 1
ATOM 767 N N . TRP A 1 97 ? -3.550 13.403 9.519 1.00 80.06 97 TRP A N 1
ATOM 768 C CA . TRP A 1 97 ? -3.084 13.609 8.146 1.00 80.06 97 TRP A CA 1
ATOM 769 C C . TRP A 1 97 ? -3.554 12.526 7.157 1.00 80.06 97 TRP A C 1
ATOM 771 O O . TRP A 1 97 ? -3.365 12.670 5.947 1.00 80.06 97 TRP A O 1
ATOM 781 N N . ALA A 1 98 ? -4.134 11.428 7.647 1.00 80.44 98 ALA A N 1
ATOM 782 C CA . ALA A 1 98 ? -4.482 10.252 6.853 1.00 80.44 98 ALA A CA 1
ATOM 783 C C . ALA A 1 98 ? -5.906 10.302 6.263 1.00 80.44 98 ALA A C 1
ATOM 785 O O . ALA A 1 98 ? -6.375 9.329 5.669 1.00 80.44 98 ALA A O 1
ATOM 786 N N . PHE A 1 99 ? -6.592 11.443 6.364 1.00 83.12 99 PHE A N 1
ATOM 787 C CA . PHE A 1 99 ? -7.861 11.644 5.675 1.00 83.12 99 PHE A CA 1
ATOM 788 C C . PHE A 1 99 ? -7.662 11.551 4.154 1.00 83.12 99 PHE A C 1
ATOM 790 O O . PHE A 1 99 ? -6.942 12.362 3.572 1.00 83.12 99 PHE A O 1
ATOM 797 N N . LYS A 1 100 ? -8.312 10.570 3.506 1.00 89.31 100 LYS A N 1
ATOM 798 C CA . LYS A 1 100 ? -8.153 10.271 2.067 1.00 89.31 100 LYS A CA 1
ATOM 799 C C . LYS A 1 100 ? -6.680 10.240 1.664 1.00 89.31 100 LYS A C 1
ATOM 801 O O . LYS A 1 100 ? -6.218 11.039 0.848 1.00 89.31 100 LYS A O 1
ATOM 806 N N . ASN A 1 101 ? -5.957 9.324 2.287 1.00 92.38 101 ASN A N 1
ATOM 807 C CA . ASN A 1 101 ? -4.523 9.190 2.145 1.00 92.38 101 ASN A CA 1
ATOM 808 C C . ASN A 1 101 ? -4.175 7.784 1.661 1.00 92.38 101 ASN A C 1
ATOM 810 O O . ASN A 1 101 ? -4.714 6.796 2.154 1.00 92.38 101 ASN A O 1
ATOM 814 N N . SER A 1 102 ? -3.308 7.721 0.663 1.00 95.38 102 SER A N 1
ATOM 815 C CA . SER A 1 102 ? -2.659 6.508 0.188 1.00 95.38 102 SER A CA 1
ATOM 816 C C . SER A 1 102 ? -1.341 6.916 -0.469 1.00 95.38 102 SER A C 1
ATOM 818 O O . SER A 1 102 ? -1.060 8.104 -0.631 1.00 95.38 102 SER A O 1
ATOM 820 N N . GLY A 1 103 ? -0.561 5.950 -0.927 1.00 96.50 103 GLY A N 1
ATOM 821 C CA . GLY A 1 103 ? 0.638 6.224 -1.703 1.00 96.50 103 GLY A CA 1
ATOM 822 C C . GLY A 1 103 ? 0.991 5.078 -2.628 1.00 96.50 103 GLY A C 1
ATOM 823 O O . GLY A 1 103 ? 0.439 3.981 -2.528 1.00 96.50 103 GLY A O 1
ATOM 824 N N . VAL A 1 104 ? 1.908 5.359 -3.546 1.00 97.88 104 VAL A N 1
ATOM 825 C CA . VAL A 1 104 ? 2.622 4.338 -4.311 1.00 97.88 104 VAL A CA 1
ATOM 826 C C . VAL A 1 104 ? 4.082 4.377 -3.890 1.00 97.88 104 VAL A C 1
ATOM 828 O O . VAL A 1 104 ? 4.740 5.410 -4.026 1.00 97.88 104 VAL A O 1
ATOM 831 N N . MET A 1 105 ? 4.586 3.247 -3.400 1.00 97.69 105 MET A N 1
ATOM 832 C CA . MET A 1 105 ? 5.963 3.093 -2.947 1.00 97.69 105 MET A CA 1
ATOM 833 C C . MET A 1 105 ? 6.826 2.537 -4.087 1.00 97.69 105 MET A C 1
ATOM 835 O O . MET A 1 105 ? 6.611 1.422 -4.559 1.00 97.69 105 MET A O 1
ATOM 839 N N . PHE A 1 106 ? 7.828 3.298 -4.520 1.00 96.50 106 PHE A N 1
ATOM 840 C CA . PHE A 1 106 ? 8.782 2.928 -5.566 1.00 96.50 106 PHE A CA 1
ATOM 841 C C . PHE A 1 106 ? 10.111 2.497 -4.964 1.00 96.50 106 PHE A C 1
ATOM 843 O O . PHE A 1 106 ? 10.556 3.040 -3.949 1.00 96.50 106 PHE A O 1
ATOM 850 N N . HIS A 1 107 ? 10.775 1.555 -5.641 1.00 96.06 107 HIS A N 1
ATOM 851 C CA . HIS A 1 107 ? 12.073 1.014 -5.221 1.00 96.06 107 HIS A CA 1
ATOM 852 C C . HIS A 1 107 ? 12.078 0.636 -3.734 1.00 96.06 107 HIS A C 1
ATOM 854 O O . HIS A 1 107 ? 12.981 0.994 -2.979 1.00 96.06 107 HIS A O 1
ATOM 860 N N . ALA A 1 108 ? 11.009 -0.046 -3.323 1.00 97.00 108 ALA A N 1
ATOM 861 C CA . ALA A 1 108 ? 10.760 -0.367 -1.936 1.00 97.00 108 ALA A CA 1
ATOM 862 C C . ALA A 1 108 ? 11.649 -1.512 -1.441 1.00 97.00 108 ALA A C 1
ATOM 864 O O . ALA A 1 108 ? 12.019 -2.426 -2.183 1.00 97.00 108 ALA A O 1
ATOM 865 N N . GLN A 1 109 ? 11.958 -1.461 -0.149 1.00 97.94 109 GLN A N 1
ATOM 866 C CA . GLN A 1 109 ? 12.551 -2.557 0.602 1.00 97.94 109 GLN A CA 1
ATOM 867 C C . GLN A 1 109 ? 11.817 -3.877 0.331 1.00 97.94 109 GLN A C 1
ATOM 869 O O . GLN A 1 109 ? 10.590 -3.919 0.291 1.00 97.94 109 GLN A O 1
ATOM 874 N N . ASN A 1 110 ? 12.572 -4.973 0.201 1.00 97.38 110 ASN A N 1
ATOM 875 C CA . ASN A 1 110 ? 11.980 -6.305 0.091 1.00 97.38 110 ASN A CA 1
ATOM 876 C C . ASN A 1 110 ? 11.111 -6.599 1.333 1.00 97.38 110 ASN A C 1
ATOM 878 O O . ASN A 1 110 ? 11.619 -6.483 2.451 1.00 97.38 110 ASN A O 1
ATOM 882 N N . PRO A 1 111 ? 9.849 -7.033 1.173 1.00 97.50 111 PRO A N 1
ATOM 883 C CA . PRO A 1 111 ? 8.946 -7.217 2.306 1.00 97.50 111 PRO A CA 1
ATOM 884 C C . PRO A 1 111 ? 9.429 -8.277 3.310 1.00 97.50 111 PRO A C 1
ATOM 886 O O . PRO A 1 111 ? 9.127 -8.173 4.494 1.00 97.50 111 PRO A O 1
ATOM 889 N N . ASN A 1 112 ? 10.246 -9.249 2.883 1.00 97.44 112 ASN A N 1
ATOM 890 C CA . ASN A 1 112 ? 10.833 -10.262 3.770 1.00 97.44 112 ASN A CA 1
ATOM 891 C C . ASN A 1 112 ? 11.897 -9.699 4.725 1.00 97.44 112 ASN A C 1
ATOM 893 O O . ASN A 1 112 ? 12.267 -10.371 5.683 1.00 97.44 112 ASN A O 1
ATOM 897 N N . SER A 1 113 ? 12.435 -8.504 4.455 1.00 98.00 113 SER A N 1
ATOM 898 C CA . SER A 1 113 ? 13.403 -7.849 5.343 1.00 98.00 113 SER A CA 1
ATOM 899 C C . SER A 1 113 ? 12.782 -6.757 6.209 1.00 98.00 113 SER A C 1
ATOM 901 O O . SER A 1 113 ? 13.487 -6.177 7.036 1.00 98.00 113 SER A O 1
ATOM 903 N N . MET A 1 114 ? 11.491 -6.461 6.030 1.00 98.38 114 MET A N 1
ATOM 904 C CA . MET A 1 114 ? 10.777 -5.536 6.904 1.00 98.38 114 MET A CA 1
ATOM 905 C C . MET A 1 114 ? 10.564 -6.165 8.278 1.00 98.38 114 MET A C 1
ATOM 907 O O . MET A 1 114 ? 10.217 -7.341 8.394 1.00 98.38 114 MET A O 1
ATOM 911 N N . LEU A 1 115 ? 10.744 -5.369 9.332 1.00 98.38 115 LEU A N 1
ATOM 912 C CA . LEU A 1 115 ? 10.479 -5.832 10.694 1.00 98.38 115 LEU A CA 1
ATOM 913 C C . LEU A 1 115 ? 8.969 -5.998 10.924 1.00 98.38 115 LEU A C 1
ATOM 915 O O . LEU A 1 115 ? 8.146 -5.373 10.253 1.00 98.38 115 LEU A O 1
ATOM 919 N N . LEU A 1 116 ? 8.602 -6.815 11.914 1.00 98.19 116 LEU A N 1
ATOM 920 C CA . LEU A 1 116 ? 7.201 -7.056 12.277 1.00 98.19 116 LEU A CA 1
ATOM 921 C C . LEU A 1 116 ? 6.449 -5.741 12.545 1.00 98.19 116 LEU A C 1
ATOM 923 O O . LEU A 1 116 ? 5.394 -5.509 11.958 1.00 98.19 116 LEU A O 1
ATOM 927 N N . GLU A 1 117 ? 7.054 -4.871 13.355 1.00 98.19 117 GLU A N 1
ATOM 928 C CA . GLU A 1 117 ? 6.523 -3.570 13.788 1.00 98.19 117 GLU A CA 1
ATOM 929 C C . GLU A 1 117 ? 6.983 -2.395 12.907 1.00 98.19 117 GLU A C 1
ATOM 931 O O . GLU A 1 117 ? 6.927 -1.245 13.330 1.00 98.19 117 GLU A O 1
ATOM 936 N N . GLN A 1 118 ? 7.498 -2.657 11.701 1.00 98.38 118 GLN A N 1
ATOM 937 C CA . GLN A 1 118 ? 7.913 -1.586 10.798 1.00 98.38 118 GLN A CA 1
ATOM 938 C C . GLN A 1 118 ? 6.699 -0.967 10.100 1.00 98.38 118 GLN A C 1
ATOM 940 O O . GLN A 1 118 ? 5.968 -1.663 9.398 1.00 98.38 118 GLN A O 1
ATOM 945 N N . ASP A 1 119 ? 6.538 0.346 10.259 1.00 96.50 119 ASP A N 1
ATOM 946 C CA . ASP A 1 119 ? 5.377 1.081 9.748 1.00 96.50 119 ASP A CA 1
ATOM 947 C C . ASP A 1 119 ? 5.386 1.226 8.221 1.00 96.50 119 ASP A C 1
ATOM 949 O O . ASP A 1 119 ? 4.345 1.081 7.592 1.00 96.50 119 ASP A O 1
ATOM 953 N N . PHE A 1 120 ? 6.547 1.505 7.615 1.00 97.19 120 PHE A N 1
ATOM 954 C CA . PHE A 1 120 ? 6.704 1.774 6.177 1.00 97.19 120 PHE A CA 1
ATOM 955 C C . PHE A 1 120 ? 7.947 1.084 5.609 1.00 97.19 120 PHE A C 1
ATOM 957 O O . PHE A 1 120 ? 8.974 1.036 6.296 1.00 97.19 120 PHE A O 1
ATOM 964 N N . PRO A 1 121 ? 7.922 0.581 4.360 1.00 97.81 121 PRO A N 1
ATOM 965 C CA . PRO A 1 121 ? 9.138 0.136 3.694 1.00 97.81 121 PRO A CA 1
ATOM 966 C C . PRO A 1 121 ? 10.075 1.317 3.448 1.00 97.81 121 PRO A C 1
ATOM 968 O O . PRO A 1 121 ? 9.637 2.417 3.107 1.00 97.81 121 PRO A O 1
ATOM 971 N N . ILE A 1 122 ? 11.384 1.073 3.523 1.00 98.12 122 ILE A N 1
ATOM 972 C CA . ILE A 1 122 ? 12.368 2.037 3.016 1.00 98.12 122 ILE A CA 1
ATOM 973 C C . ILE A 1 122 ? 12.137 2.170 1.504 1.00 98.12 122 ILE A C 1
ATOM 975 O O . ILE A 1 122 ? 12.351 1.209 0.766 1.00 98.12 122 ILE A O 1
ATOM 979 N N . SER A 1 123 ? 11.631 3.320 1.057 1.00 97.69 123 SER A N 1
ATOM 980 C CA . SER A 1 123 ? 11.146 3.527 -0.312 1.00 97.69 123 SER A CA 1
ATOM 981 C C . SER A 1 123 ? 11.063 5.014 -0.668 1.00 97.69 123 SER A C 1
ATOM 983 O O . SER A 1 123 ? 11.220 5.884 0.191 1.00 97.69 123 SER A O 1
ATOM 985 N N . LEU A 1 124 ? 10.822 5.301 -1.947 1.00 97.25 124 LEU A N 1
ATOM 986 C CA . LEU A 1 124 ? 10.306 6.594 -2.397 1.00 97.25 124 LEU A CA 1
ATOM 987 C C . LEU A 1 124 ? 8.783 6.506 -2.473 1.00 97.25 124 LEU A C 1
ATOM 989 O O . LEU A 1 124 ? 8.270 5.496 -2.935 1.00 97.25 124 LEU A O 1
ATOM 993 N N . GLU A 1 125 ? 8.062 7.559 -2.104 1.00 97.06 125 GLU A N 1
ATOM 994 C CA . GLU A 1 125 ? 6.597 7.557 -2.132 1.00 97.06 125 GLU A CA 1
ATOM 995 C C . GLU A 1 125 ? 6.056 8.657 -3.048 1.00 97.06 125 GLU A C 1
ATOM 997 O O . GLU A 1 125 ? 6.419 9.828 -2.920 1.00 97.06 125 GLU A O 1
ATOM 1002 N N . LEU A 1 126 ? 5.160 8.284 -3.967 1.00 96.25 126 LEU A N 1
ATOM 1003 C CA . LEU A 1 126 ? 4.237 9.233 -4.584 1.00 96.25 126 LEU A CA 1
ATOM 1004 C C . LEU A 1 126 ? 2.973 9.247 -3.745 1.00 96.25 126 LEU A C 1
ATOM 1006 O O . LEU A 1 126 ? 2.190 8.297 -3.738 1.00 96.25 126 LEU A O 1
ATOM 1010 N N . GLN A 1 127 ? 2.799 10.362 -3.054 1.00 95.31 127 GLN A N 1
ATOM 1011 C CA . GLN A 1 127 ? 1.679 10.590 -2.169 1.00 95.31 127 GLN A CA 1
ATOM 1012 C C . GLN A 1 127 ? 0.378 10.786 -2.958 1.00 95.31 127 GLN A C 1
ATOM 1014 O O . GLN A 1 127 ? 0.297 11.637 -3.847 1.00 95.31 127 GLN A O 1
ATOM 1019 N N . LEU A 1 128 ? -0.673 10.070 -2.563 1.00 94.44 128 LEU A N 1
ATOM 1020 C CA . LEU A 1 128 ? -2.045 10.296 -3.002 1.00 94.44 128 LEU A CA 1
ATOM 1021 C C . LEU A 1 128 ? -2.819 10.942 -1.848 1.00 94.44 128 LEU A C 1
ATOM 1023 O O . LEU A 1 128 ? -3.068 10.321 -0.817 1.00 94.44 128 LEU A O 1
ATOM 1027 N N . LEU A 1 129 ? -3.227 12.199 -2.027 1.00 92.00 129 LEU A N 1
ATOM 1028 C CA . LEU A 1 129 ? -4.027 12.938 -1.046 1.00 92.00 129 LEU A CA 1
ATOM 1029 C C . LEU A 1 129 ? -5.342 13.418 -1.647 1.00 92.00 129 LEU A C 1
ATOM 1031 O O . LEU A 1 129 ? -5.393 13.924 -2.771 1.00 92.00 129 LEU A O 1
ATOM 1035 N N . GLY A 1 130 ? -6.409 13.294 -0.867 1.00 87.06 130 GLY A N 1
ATOM 1036 C CA . GLY A 1 130 ? -7.721 13.843 -1.165 1.00 87.06 130 GLY A CA 1
ATOM 1037 C C . GLY A 1 130 ? -8.089 14.966 -0.202 1.00 87.06 130 GLY A C 1
ATOM 1038 O O . GLY A 1 130 ? -7.881 14.872 1.001 1.00 87.06 130 GLY A O 1
ATOM 1039 N N . GLY A 1 131 ? -8.700 16.033 -0.718 1.00 84.31 131 GLY A N 1
ATOM 1040 C CA . GLY A 1 131 ? -9.295 17.061 0.140 1.00 84.31 131 GLY A CA 1
ATOM 1041 C C . GLY A 1 131 ? -10.549 16.561 0.873 1.00 84.31 131 GLY A C 1
ATOM 1042 O O . GLY A 1 131 ? -11.226 15.628 0.421 1.00 84.31 131 GLY A O 1
ATOM 1043 N N . ASN A 1 132 ? -10.923 17.256 1.950 1.00 80.88 132 ASN A N 1
ATOM 1044 C CA . ASN A 1 132 ? -12.166 17.021 2.705 1.00 80.88 132 ASN A CA 1
ATOM 1045 C C . ASN A 1 132 ? -13.449 17.208 1.878 1.00 80.88 132 ASN A C 1
ATOM 1047 O O . ASN A 1 132 ? -14.510 16.737 2.267 1.00 80.88 132 ASN A O 1
ATOM 1051 N N . GLY A 1 133 ? -13.351 17.818 0.694 1.00 79.44 133 GLY A N 1
ATOM 1052 C CA . GLY A 1 133 ? -14.488 18.039 -0.200 1.00 79.44 133 GLY A CA 1
ATOM 1053 C C . GLY A 1 133 ? -15.368 19.218 0.217 1.00 79.44 133 GLY A C 1
ATOM 1054 O O . GLY A 1 133 ? -16.315 19.528 -0.500 1.00 79.44 133 GLY A O 1
ATOM 1055 N N . THR A 1 134 ? -15.033 19.887 1.321 1.00 83.38 134 THR A N 1
ATOM 1056 C CA . THR A 1 134 ? -15.714 21.081 1.829 1.00 83.38 134 THR A CA 1
ATOM 1057 C C . THR A 1 134 ? -14.868 22.333 1.630 1.00 83.38 134 THR A C 1
ATOM 1059 O O . THR A 1 134 ? -15.380 23.352 1.171 1.00 83.38 134 THR A O 1
ATOM 1062 N N . ASP A 1 135 ? -13.570 22.255 1.921 1.00 82.75 135 ASP A N 1
ATOM 1063 C CA . ASP A 1 135 ? -12.659 23.385 1.811 1.00 82.75 135 ASP A CA 1
ATOM 1064 C C . ASP A 1 135 ? -12.146 23.563 0.382 1.00 82.75 135 ASP A C 1
ATOM 1066 O O . ASP A 1 135 ? -11.993 22.615 -0.398 1.00 82.75 135 ASP A O 1
ATOM 1070 N N . ALA A 1 136 ? -11.845 24.816 0.040 1.00 81.31 136 ALA A N 1
ATOM 1071 C CA . ALA A 1 136 ? -11.265 25.152 -1.248 1.00 81.31 136 ALA A CA 1
ATOM 1072 C C . ALA A 1 136 ? -9.902 24.465 -1.414 1.00 81.31 136 ALA A C 1
ATOM 1074 O O . ALA A 1 136 ? -8.993 24.644 -0.600 1.00 81.31 136 ALA A O 1
ATOM 1075 N N . ARG A 1 137 ? -9.742 23.730 -2.517 1.00 76.31 137 ARG A N 1
ATOM 1076 C CA . ARG A 1 137 ? -8.439 23.198 -2.920 1.00 76.31 137 ARG A CA 1
ATOM 1077 C C . ARG A 1 137 ? -7.539 24.377 -3.276 1.00 76.31 137 ARG A C 1
ATOM 1079 O O . ARG A 1 137 ? -7.901 25.187 -4.129 1.00 76.31 137 ARG A O 1
ATOM 1086 N N . ARG A 1 138 ? -6.395 24.491 -2.608 1.00 62.34 138 ARG A N 1
ATOM 1087 C CA . ARG A 1 138 ? -5.358 25.462 -2.966 1.00 62.34 138 ARG A CA 1
ATOM 1088 C C . ARG A 1 138 ? -4.360 24.757 -3.879 1.00 62.34 138 ARG A C 1
ATOM 1090 O O . ARG A 1 138 ? -3.871 23.692 -3.513 1.00 62.34 138 ARG A O 1
ATOM 1097 N N . PHE A 1 139 ? -4.161 25.321 -5.067 1.00 52.16 139 PHE A N 1
ATOM 1098 C CA . PHE A 1 139 ? -3.140 24.914 -6.031 1.00 52.16 139 PHE A CA 1
ATOM 1099 C C . PHE A 1 139 ? -1.866 25.723 -5.801 1.00 52.16 139 PHE A C 1
ATOM 1101 O O . PHE A 1 139 ? -2.004 26.901 -5.388 1.00 52.16 139 PHE A O 1
#

Foldseek 3Di:
DDDDDDDDDDPPPPDDDDLAPLPWQVQKWKQWALDDTRDDPQCQWTRDNSDTHGDRPSPQAPPLGQMDMDGNDADDDDDDDDDDDDDDADHHPDDPQCTSKDWDFHPWDDSVPADNRHRGTPTDIDIDDDDPVPDDDDD

Mean predicted aligned error: 6.74 Å

pLDDT: mean 89.22, std 16.11, range [27.45, 98.69]

Sequence (139 aa):
MMQLSSTMLSPDEDDWIALFNGSDLTGWTPKIRGNELGEDPGGTFRVESGLLTVGYESYETFGERFGHLFYADPFSHYQLLVEYRFIGEQVTDGPDWAFKNSGVMFHAQNPNSMLLEQDFPISLELQLLGGNGTDARRF

Solvent-accessible surface area (backbone atoms only — not comparable to full-atom values): 9438 Å² total; per-residue (Å²): 142,81,89,82,77,84,84,75,82,65,98,84,60,91,80,78,76,80,85,66,82,48,72,59,62,78,62,51,41,39,40,24,26,76,38,58,83,59,43,58,93,63,52,36,69,43,61,53,98,53,34,89,42,78,50,56,86,73,45,84,47,39,82,76,51,37,70,46,76,42,66,73,73,88,81,90,84,82,86,87,89,82,89,86,80,84,76,89,77,76,44,45,84,48,61,91,81,49,53,51,53,54,68,48,71,43,84,50,50,60,73,91,76,56,56,53,76,44,64,69,67,63,50,48,72,52,79,42,79,46,77,90,79,78,71,83,83,83,130